Protein AF-A0A7J2S4P0-F1 (afdb_monomer_lite)

Sequence (157 aa):
PILNWHVQTVSIDPLIMTLSIAFIDIVVSLFIVWNYDLAKKIPLIGKFIIKIESLGKKTVKEYRWIKPLRFIGVMLFVMIPFQGTGGVVGSIVGRLIGMNPLETWLAVSAGAVAGCAILAYFYKIIFGINIVLGLILVIAVFSAFAIYSIKRRKTIS

Secondary structure (DSSP, 8-state):
-------------HHHHHHHHHHHHHHHHHHHHHHHHHHTTSTTHHHHHHHHHHHHHHHHHH-TTHHHHHHHHHHHHHHS--TTTHHHHHHHHHHHTT--HHHHHHHHHHHHHHHHHHHHHHHHHHHHH-HHHHHHHHHHHHHHHHHHHHHHHHT--

pLDDT: mean 82.31, std 12.11, range [44.28, 95.56]

Foldseek 3Di:
DPPPPPVVPPVDDLLNVLVVQLVVLLVLLLVCLVCVVVLLPPPPRNVVLVVLLVVLVVVCVVPVVCVVVLLQVLLQQLLQCPRPCSSNVSSSSSNSSNHHSVSSSVSSSNSSVNSSVVVVVLVCVCVVPDVVVSVVVVVVVVVVVVVVVVVVVVVVD

Radius of gyration: 19.98 Å; chains: 1; bounding box: 43×45×47 Å

Structure (mmCIF, N/CA/C/O backbone):
data_AF-A0A7J2S4P0-F1
#
_entry.id   AF-A0A7J2S4P0-F1
#
loop_
_atom_site.group_PDB
_atom_site.id
_atom_site.type_symbol
_atom_site.label_atom_id
_atom_site.label_alt_id
_atom_site.label_comp_id
_atom_site.label_asym_id
_atom_site.label_entity_id
_atom_site.label_seq_id
_atom_site.pdbx_PDB_ins_code
_atom_site.Cartn_x
_atom_site.Cartn_y
_atom_site.Cartn_z
_atom_site.occupancy
_atom_site.B_iso_or_equiv
_atom_site.auth_seq_id
_atom_site.auth_comp_id
_atom_site.auth_asym_id
_atom_site.auth_atom_id
_atom_site.pdbx_PDB_model_num
ATOM 1 N N . PRO A 1 1 ? 27.370 -28.622 -25.982 1.00 46.59 1 PRO A N 1
ATOM 2 C CA . PRO A 1 1 ? 26.143 -29.270 -25.449 1.00 46.59 1 PRO A CA 1
ATOM 3 C C . PRO A 1 1 ? 25.552 -28.654 -24.158 1.00 46.59 1 PRO A C 1
ATOM 5 O O . PRO A 1 1 ? 24.562 -29.182 -23.675 1.00 46.59 1 PRO A O 1
ATOM 8 N N . ILE A 1 2 ? 26.091 -27.548 -23.615 1.00 48.72 2 ILE A N 1
ATOM 9 C CA . ILE A 1 2 ? 25.630 -26.965 -22.329 1.00 48.72 2 ILE A CA 1
ATOM 10 C C . ILE A 1 2 ? 25.147 -25.504 -22.489 1.00 48.72 2 ILE A C 1
ATOM 12 O O . ILE A 1 2 ? 24.885 -24.818 -21.510 1.00 48.72 2 ILE A O 1
ATOM 16 N N . LEU A 1 3 ? 25.017 -24.994 -23.721 1.00 59.19 3 LEU A N 1
ATOM 17 C CA . LEU A 1 3 ? 24.755 -23.567 -23.954 1.00 59.19 3 LEU A CA 1
ATOM 18 C C . LEU A 1 3 ? 23.796 -23.293 -25.125 1.00 59.19 3 LEU A C 1
ATOM 20 O O . LEU A 1 3 ? 24.048 -22.412 -25.930 1.00 59.19 3 LEU A O 1
ATOM 24 N N . ASN A 1 4 ? 22.692 -24.040 -25.213 1.00 47.72 4 ASN A N 1
ATOM 25 C CA . ASN A 1 4 ? 21.565 -23.710 -26.100 1.00 47.72 4 ASN A CA 1
ATOM 26 C C . ASN A 1 4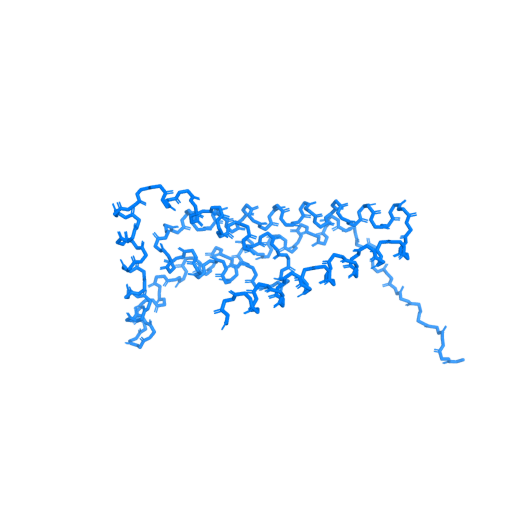 ? 20.299 -23.461 -25.270 1.00 47.72 4 ASN A C 1
ATOM 28 O O . ASN A 1 4 ? 19.270 -24.104 -25.462 1.00 47.72 4 ASN A O 1
ATOM 32 N N . TRP A 1 5 ? 20.368 -22.512 -24.333 1.00 58.28 5 TRP A N 1
ATOM 33 C CA . TRP A 1 5 ? 19.152 -21.872 -23.840 1.00 58.28 5 TRP A CA 1
ATOM 34 C C . TRP A 1 5 ? 18.694 -20.892 -24.917 1.00 58.28 5 TRP A C 1
ATOM 36 O O . TRP A 1 5 ? 18.983 -19.699 -24.860 1.00 58.28 5 TRP A O 1
ATOM 46 N N . HIS A 1 6 ? 17.971 -21.399 -25.914 1.00 44.28 6 HIS A N 1
ATOM 47 C CA . HIS A 1 6 ? 17.012 -20.562 -26.618 1.00 44.28 6 HIS A CA 1
ATOM 48 C C . HIS A 1 6 ? 15.942 -20.215 -25.588 1.00 44.28 6 HIS A C 1
ATOM 50 O O . HIS A 1 6 ? 14.945 -20.919 -25.448 1.00 44.28 6 HIS A O 1
ATOM 56 N N . VAL A 1 7 ? 16.207 -19.176 -24.791 1.00 59.31 7 VAL A N 1
ATOM 57 C CA . VAL A 1 7 ? 15.187 -18.534 -23.975 1.00 59.31 7 VAL A CA 1
ATOM 58 C C . VAL A 1 7 ? 14.172 -18.057 -24.990 1.00 59.31 7 VAL A C 1
ATOM 60 O O . VAL A 1 7 ? 14.398 -17.081 -25.703 1.00 59.31 7 VAL A O 1
ATOM 63 N N . GLN A 1 8 ? 13.107 -18.833 -25.139 1.00 47.56 8 GLN A N 1
ATOM 64 C CA . GLN A 1 8 ? 11.957 -18.469 -25.928 1.00 47.56 8 GLN A CA 1
ATOM 65 C C . GLN A 1 8 ? 11.366 -17.277 -25.182 1.00 47.56 8 GLN A C 1
ATOM 67 O O . GLN A 1 8 ? 10.601 -17.429 -24.231 1.00 47.56 8 GLN A O 1
ATOM 72 N N . THR A 1 9 ? 11.851 -16.080 -25.509 1.00 54.03 9 THR A N 1
ATOM 73 C CA . THR A 1 9 ? 11.328 -14.838 -24.975 1.00 54.03 9 THR A CA 1
ATOM 74 C C . THR A 1 9 ? 9.944 -14.729 -25.572 1.00 54.03 9 THR A C 1
ATOM 76 O O . THR A 1 9 ? 9.762 -14.278 -26.703 1.00 54.03 9 THR A O 1
ATOM 79 N N . VAL A 1 10 ? 8.952 -15.237 -24.836 1.00 59.84 10 VAL A N 1
ATOM 80 C CA . VAL A 1 10 ? 7.560 -14.921 -25.123 1.00 59.84 10 VAL A CA 1
ATOM 81 C C . VAL A 1 10 ? 7.553 -13.409 -25.264 1.00 59.84 10 VAL A C 1
ATOM 83 O O . VAL A 1 10 ? 7.965 -12.703 -24.342 1.00 59.84 10 VAL A O 1
ATOM 86 N N . SER A 1 11 ? 7.239 -12.930 -26.465 1.00 60.25 11 SER A N 1
ATOM 87 C CA . SER A 1 11 ? 7.354 -11.525 -26.846 1.00 60.25 11 SER A CA 1
ATOM 88 C C . SER A 1 11 ? 6.193 -10.755 -26.217 1.00 60.25 11 SER A C 1
ATOM 90 O O . SER A 1 11 ? 5.354 -10.183 -26.904 1.00 60.25 11 SER A O 1
ATOM 92 N N . ILE A 1 12 ? 6.074 -10.851 -24.893 1.00 68.88 12 ILE A N 1
ATOM 93 C CA . ILE A 1 12 ? 5.058 -10.174 -24.111 1.00 68.88 12 ILE A CA 1
ATOM 94 C C . ILE A 1 12 ? 5.527 -8.740 -24.001 1.00 68.88 12 ILE A C 1
ATOM 96 O O . ILE A 1 12 ? 6.596 -8.464 -23.454 1.00 68.88 12 ILE A O 1
ATOM 100 N N . ASP A 1 13 ? 4.717 -7.837 -24.536 1.00 79.81 13 ASP A N 1
ATOM 101 C CA . ASP A 1 13 ? 4.941 -6.416 -24.365 1.00 79.81 13 ASP A CA 1
ATOM 102 C C . ASP A 1 13 ? 5.026 -6.105 -22.853 1.00 79.81 13 ASP A C 1
ATOM 104 O O . ASP A 1 13 ? 4.107 -6.463 -22.100 1.00 79.81 13 ASP A O 1
ATOM 108 N N . PRO A 1 14 ? 6.108 -5.464 -22.375 1.00 75.50 14 PRO A N 1
ATOM 109 C CA . PRO A 1 14 ? 6.261 -5.093 -20.971 1.00 75.50 14 PRO A CA 1
ATOM 110 C C . PRO A 1 14 ? 5.067 -4.309 -20.410 1.00 75.50 14 PRO A C 1
ATOM 112 O O . PRO A 1 14 ? 4.773 -4.421 -19.218 1.00 75.50 14 PRO A O 1
ATOM 115 N N . LEU A 1 15 ? 4.340 -3.558 -21.246 1.00 79.50 15 LEU A N 1
ATOM 116 C CA . LEU A 1 15 ? 3.101 -2.881 -20.864 1.00 79.50 15 LEU A CA 1
ATOM 117 C C . LEU A 1 15 ? 1.997 -3.875 -20.523 1.00 79.50 15 LEU A C 1
ATOM 119 O O . LEU A 1 15 ? 1.343 -3.711 -19.498 1.00 79.50 15 LEU A O 1
ATOM 123 N N . ILE A 1 16 ? 1.806 -4.919 -21.333 1.00 82.81 16 ILE A N 1
ATOM 124 C CA . ILE A 1 16 ? 0.791 -5.951 -21.081 1.00 82.81 16 ILE A CA 1
ATOM 125 C C . ILE A 1 16 ? 1.113 -6.684 -19.779 1.00 82.81 16 ILE A C 1
ATOM 127 O O . ILE A 1 16 ? 0.223 -6.884 -18.951 1.00 82.81 16 ILE A O 1
ATOM 131 N N . MET A 1 17 ? 2.384 -7.033 -19.558 1.00 82.56 17 MET A N 1
ATOM 132 C CA . MET A 1 17 ? 2.821 -7.676 -18.316 1.00 82.56 17 MET A CA 1
ATOM 133 C C . MET A 1 17 ? 2.547 -6.781 -17.102 1.00 82.56 17 MET A C 1
ATOM 135 O O . MET A 1 17 ? 1.946 -7.217 -16.121 1.00 82.56 17 MET A O 1
ATOM 139 N N . THR A 1 18 ? 2.935 -5.512 -17.190 1.00 80.50 18 THR A N 1
ATOM 140 C CA . THR A 1 18 ? 2.791 -4.546 -16.099 1.00 80.50 18 THR A CA 1
ATOM 141 C C . THR A 1 18 ? 1.316 -4.246 -15.799 1.00 80.50 18 THR A C 1
ATOM 143 O O . THR A 1 18 ? 0.906 -4.260 -14.640 1.00 80.50 18 THR A O 1
ATOM 146 N N . LEU A 1 19 ? 0.482 -4.063 -16.827 1.00 82.88 19 LEU A N 1
ATOM 147 C CA . LEU A 1 19 ? -0.963 -3.870 -16.674 1.00 82.88 19 LEU A CA 1
ATOM 148 C C . LEU A 1 19 ? -1.655 -5.104 -16.092 1.00 82.88 19 LEU A C 1
ATOM 150 O O . LEU A 1 19 ? -2.551 -4.963 -15.263 1.00 82.88 19 LEU A O 1
ATOM 154 N N . SER A 1 20 ? -1.224 -6.306 -16.479 1.00 87.44 20 SER A N 1
ATOM 155 C CA . SER A 1 20 ? -1.764 -7.552 -15.928 1.00 87.44 20 SER A CA 1
ATOM 156 C C . SER A 1 20 ? -1.472 -7.668 -14.432 1.00 87.44 20 SER A C 1
ATOM 158 O O . SER A 1 20 ? -2.360 -8.016 -13.657 1.00 87.44 20 SER A O 1
ATOM 160 N N . ILE A 1 21 ? -0.255 -7.314 -14.005 1.00 84.81 21 ILE A N 1
ATOM 161 C CA . ILE A 1 21 ? 0.117 -7.284 -12.583 1.00 84.81 21 ILE A CA 1
ATOM 162 C C . ILE A 1 21 ? -0.731 -6.253 -11.827 1.00 84.81 21 ILE A C 1
ATOM 164 O O . ILE A 1 21 ? -1.311 -6.585 -10.793 1.00 84.81 21 ILE A O 1
ATOM 168 N N . ALA A 1 22 ? -0.870 -5.036 -12.369 1.00 87.19 22 ALA A N 1
ATOM 169 C CA . ALA A 1 22 ? -1.710 -3.994 -11.775 1.00 87.19 22 ALA A CA 1
ATOM 170 C C . ALA A 1 22 ? -3.156 -4.471 -11.595 1.00 87.19 22 ALA A C 1
ATOM 172 O O . ALA A 1 22 ? -3.769 -4.271 -10.548 1.00 87.19 22 ALA A O 1
ATOM 173 N N . PHE A 1 23 ? -3.698 -5.123 -12.624 1.00 89.81 23 PHE A N 1
ATOM 174 C CA . PHE A 1 23 ? -5.058 -5.634 -12.626 1.00 89.81 23 PHE A CA 1
ATOM 175 C C . PHE A 1 23 ? -5.265 -6.710 -11.556 1.00 89.81 23 PHE A C 1
ATOM 177 O O . PHE A 1 23 ? -6.248 -6.649 -10.817 1.00 89.81 23 PHE A O 1
ATOM 184 N N . ILE A 1 24 ? -4.323 -7.649 -11.420 1.00 89.50 24 ILE A N 1
ATOM 185 C CA . ILE A 1 24 ? -4.364 -8.670 -10.367 1.00 89.50 24 ILE A CA 1
ATOM 186 C C . ILE A 1 24 ? -4.400 -8.006 -8.988 1.00 89.50 24 ILE A C 1
ATOM 188 O O . ILE A 1 24 ? -5.258 -8.353 -8.178 1.00 89.50 24 ILE A O 1
ATOM 192 N N . ASP A 1 25 ? -3.547 -7.013 -8.729 1.00 88.69 25 ASP A N 1
ATOM 193 C CA . ASP A 1 25 ? -3.537 -6.308 -7.442 1.00 88.69 25 ASP A CA 1
ATOM 194 C C . ASP A 1 25 ? -4.857 -5.567 -7.167 1.00 88.69 25 ASP A C 1
ATOM 196 O O . ASP A 1 25 ? -5.361 -5.587 -6.040 1.00 88.69 25 ASP A O 1
ATOM 200 N N . ILE A 1 26 ? -5.470 -4.958 -8.185 1.00 91.69 26 ILE A N 1
ATOM 201 C CA . ILE A 1 26 ? -6.768 -4.275 -8.061 1.00 91.69 26 ILE A CA 1
ATOM 202 C C . ILE A 1 26 ? -7.895 -5.270 -7.744 1.00 91.69 26 ILE A C 1
ATOM 204 O O . ILE A 1 26 ? -8.733 -5.002 -6.881 1.00 91.69 26 ILE A O 1
ATOM 208 N N . VAL A 1 27 ? -7.923 -6.425 -8.410 1.00 93.12 27 VAL A N 1
ATOM 209 C CA . VAL A 1 27 ? -8.956 -7.449 -8.188 1.00 93.12 27 VAL A CA 1
ATOM 210 C C . VAL A 1 27 ? -8.775 -8.124 -6.829 1.00 93.12 27 VAL A C 1
ATOM 212 O O . VAL A 1 27 ? -9.734 -8.266 -6.068 1.00 93.12 27 VAL A O 1
ATOM 215 N N . VAL A 1 28 ? -7.542 -8.497 -6.483 1.00 92.38 28 VAL A N 1
ATOM 216 C CA . VAL A 1 28 ? -7.221 -9.117 -5.192 1.00 92.38 28 VAL A CA 1
ATOM 217 C C . VAL A 1 28 ? -7.505 -8.150 -4.047 1.00 92.38 28 VAL A C 1
ATOM 219 O O . VAL A 1 28 ? -8.112 -8.541 -3.050 1.00 92.38 28 VAL A O 1
ATOM 222 N N . SER A 1 29 ? -7.135 -6.876 -4.183 1.00 93.25 29 SER A N 1
ATOM 223 C CA . SER A 1 29 ? -7.446 -5.867 -3.168 1.00 93.25 29 SER A CA 1
ATOM 224 C C . SER A 1 29 ? -8.947 -5.679 -2.984 1.00 93.25 29 SER A C 1
ATOM 226 O O . SER A 1 29 ? -9.412 -5.641 -1.846 1.00 93.25 29 SER A O 1
ATOM 228 N N . LEU A 1 30 ? -9.726 -5.650 -4.070 1.00 94.19 30 LEU A N 1
ATOM 229 C CA . LEU A 1 30 ? -11.184 -5.586 -3.995 1.00 94.19 30 LEU A CA 1
ATOM 230 C C . LEU A 1 30 ? -11.752 -6.781 -3.224 1.00 94.19 30 LEU A C 1
ATOM 232 O O . LEU A 1 30 ? -12.566 -6.599 -2.317 1.00 94.19 30 LEU A O 1
ATOM 236 N N . PHE A 1 31 ? -11.278 -7.990 -3.537 1.00 93.50 31 PHE A N 1
ATOM 237 C CA . PHE A 1 31 ? -11.680 -9.207 -2.840 1.00 93.50 31 PHE A CA 1
ATOM 238 C C . PHE A 1 31 ? -11.364 -9.125 -1.343 1.00 93.50 31 PHE A C 1
ATOM 240 O O . PHE A 1 31 ? -12.235 -9.389 -0.514 1.00 93.50 31 PHE A O 1
ATOM 247 N N . ILE A 1 32 ? -10.153 -8.711 -0.970 1.00 93.38 32 ILE A N 1
ATOM 248 C CA . ILE A 1 32 ? -9.753 -8.588 0.436 1.00 93.38 32 ILE A CA 1
ATOM 249 C C . ILE A 1 32 ? -10.577 -7.524 1.156 1.00 93.38 32 ILE A C 1
ATOM 251 O O . ILE A 1 32 ? -11.088 -7.784 2.242 1.00 93.38 32 ILE A O 1
ATOM 255 N N . VAL A 1 33 ? -10.738 -6.340 0.564 1.00 94.12 33 VAL A N 1
ATOM 256 C CA . VAL A 1 33 ? -11.501 -5.233 1.152 1.00 94.12 33 VAL A CA 1
ATOM 257 C C . VAL A 1 33 ? -12.957 -5.631 1.389 1.00 94.12 33 VAL A C 1
ATOM 259 O O . VAL A 1 33 ? -13.494 -5.331 2.457 1.00 94.12 33 VAL A O 1
ATOM 262 N N . TRP A 1 34 ? -13.575 -6.332 0.436 1.00 91.19 34 TRP A N 1
ATOM 263 C CA . TRP A 1 34 ? -14.950 -6.816 0.559 1.00 91.19 34 TRP A CA 1
ATOM 264 C C . TRP A 1 34 ? -15.070 -7.887 1.648 1.00 91.19 34 TRP A C 1
ATOM 266 O O . TRP A 1 34 ? -15.948 -7.821 2.509 1.00 91.19 34 TRP A O 1
ATOM 276 N N . ASN A 1 35 ? -14.165 -8.866 1.653 1.00 91.44 35 ASN A N 1
ATOM 277 C CA . ASN A 1 35 ? -14.203 -9.978 2.604 1.00 91.44 35 ASN A CA 1
ATOM 278 C C . ASN A 1 35 ? -13.672 -9.606 3.997 1.00 91.44 35 ASN A C 1
ATOM 280 O O . ASN A 1 35 ? -13.846 -10.363 4.953 1.00 91.44 35 ASN A O 1
ATOM 284 N N . TYR A 1 36 ? -13.070 -8.430 4.158 1.00 89.69 36 TYR A N 1
ATOM 285 C CA . TYR A 1 36 ? -12.508 -7.976 5.427 1.00 89.69 36 TYR A CA 1
ATOM 286 C C . TYR A 1 36 ? -13.539 -7.970 6.563 1.00 89.69 36 TYR A C 1
ATOM 288 O O . TYR A 1 36 ? -13.235 -8.331 7.700 1.00 89.69 36 TYR A O 1
ATOM 296 N N . ASP A 1 37 ? -14.783 -7.591 6.268 1.00 88.31 37 ASP A N 1
ATOM 297 C CA . ASP A 1 37 ? -15.839 -7.554 7.280 1.00 88.31 37 ASP A CA 1
ATOM 298 C C . ASP A 1 37 ? -16.307 -8.959 7.696 1.00 88.31 37 ASP A C 1
ATOM 300 O O . ASP A 1 37 ? -16.789 -9.139 8.816 1.00 88.31 37 ASP A O 1
ATOM 304 N N . LEU A 1 38 ? -16.092 -9.980 6.857 1.00 87.38 38 LEU A N 1
ATOM 305 C CA . LEU A 1 38 ? -16.272 -11.381 7.247 1.00 87.38 38 LEU A CA 1
ATOM 306 C C . LEU A 1 38 ? -15.167 -11.831 8.209 1.00 87.38 38 LEU A C 1
ATOM 308 O O . LEU A 1 38 ? -15.463 -12.494 9.202 1.00 87.38 38 LEU A O 1
ATOM 312 N N . ALA A 1 39 ? -13.919 -11.401 7.989 1.00 85.94 39 ALA A N 1
ATOM 313 C CA . ALA A 1 39 ? -12.796 -11.726 8.875 1.00 85.94 39 ALA A CA 1
ATOM 314 C C . ALA A 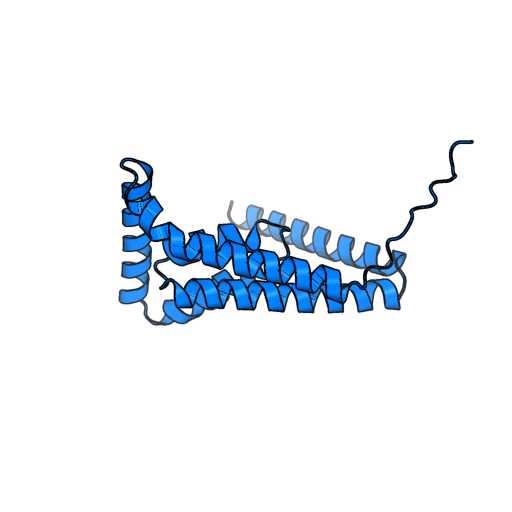1 39 ? -13.005 -11.216 10.316 1.00 85.94 39 ALA A C 1
ATOM 316 O O . ALA A 1 39 ? -12.549 -11.840 11.277 1.00 85.94 39 ALA A O 1
ATOM 317 N N . LYS A 1 40 ? -13.772 -10.131 10.496 1.00 86.56 40 LYS A N 1
ATOM 318 C CA . LYS A 1 40 ? -14.159 -9.607 11.821 1.00 86.56 40 LYS A CA 1
ATOM 319 C C . LYS A 1 40 ? -15.033 -10.557 12.636 1.00 86.56 40 LYS A C 1
ATOM 321 O O . LYS A 1 40 ? -15.084 -10.425 13.855 1.00 86.56 40 LYS A O 1
ATOM 326 N N . LYS A 1 41 ? -15.729 -11.494 11.990 1.00 88.00 41 LYS A N 1
ATOM 327 C CA . LYS A 1 41 ? -16.632 -12.442 12.661 1.00 88.00 41 LYS A CA 1
ATOM 328 C C . LYS A 1 41 ? -15.891 -13.636 13.270 1.00 88.00 41 LYS A C 1
ATOM 330 O O . LYS A 1 41 ? -16.486 -14.401 14.021 1.00 88.00 41 LYS A O 1
ATOM 335 N N . ILE A 1 42 ? -14.598 -13.797 12.977 1.00 89.25 42 ILE A N 1
ATOM 336 C CA . ILE A 1 42 ? -13.787 -14.905 13.487 1.00 89.25 42 ILE A CA 1
ATOM 337 C C . ILE A 1 42 ? -13.469 -14.657 14.978 1.00 89.25 42 ILE A C 1
ATOM 339 O O . ILE A 1 42 ? -12.899 -13.615 15.304 1.00 89.25 42 ILE A O 1
ATOM 343 N N . PRO A 1 43 ? -13.776 -15.589 15.901 1.00 76.69 43 PRO A N 1
ATOM 344 C CA . PRO A 1 43 ? -13.798 -15.328 17.348 1.00 76.69 43 PRO A CA 1
ATOM 345 C C . PRO A 1 43 ? -12.447 -14.942 17.981 1.00 76.69 43 PRO A C 1
ATOM 347 O O . PRO A 1 43 ? -12.439 -14.262 19.010 1.00 76.69 43 PRO A O 1
ATOM 350 N N . LEU A 1 44 ? -11.315 -15.323 17.375 1.00 82.81 44 LEU A N 1
ATOM 351 C CA . LEU A 1 44 ? -9.974 -14.908 17.814 1.00 82.81 44 LEU A CA 1
ATOM 352 C C . LEU A 1 44 ? -9.474 -13.682 17.035 1.00 82.81 44 LEU A C 1
ATOM 354 O O . LEU A 1 44 ? -9.202 -12.632 17.616 1.00 82.81 44 LEU A O 1
ATOM 358 N N . ILE A 1 45 ? -9.384 -13.804 15.710 1.00 86.06 45 ILE A N 1
ATOM 359 C CA . ILE A 1 45 ? -8.789 -12.788 14.826 1.00 86.06 45 ILE A CA 1
ATOM 360 C C . ILE A 1 45 ? -9.643 -11.515 14.794 1.00 86.06 45 ILE A C 1
ATOM 362 O O . ILE A 1 45 ? -9.123 -10.400 14.837 1.00 86.06 45 ILE A O 1
ATOM 366 N N . GLY A 1 46 ? -10.966 -11.668 14.788 1.00 87.94 46 GLY A N 1
ATOM 367 C CA . GLY A 1 46 ? -11.910 -10.565 14.693 1.00 87.94 46 GLY A CA 1
ATOM 368 C C . GLY A 1 46 ? -11.800 -9.574 15.847 1.00 87.94 46 GLY A C 1
ATOM 369 O O . GLY A 1 46 ? -11.808 -8.366 15.616 1.00 87.94 46 GLY A O 1
ATOM 370 N N . LYS A 1 47 ? -11.589 -10.054 17.082 1.00 88.38 47 LYS A N 1
ATOM 371 C CA . LYS A 1 47 ? -11.390 -9.181 18.255 1.00 88.38 47 LYS A CA 1
ATOM 372 C C . LYS A 1 47 ? -10.145 -8.306 18.105 1.00 88.38 47 LYS A C 1
ATOM 374 O O . LYS A 1 47 ? -10.190 -7.120 18.434 1.00 88.38 47 LYS A O 1
ATOM 379 N N . PHE A 1 48 ? -9.054 -8.871 17.586 1.00 88.56 48 PHE A N 1
ATOM 380 C CA . PHE A 1 48 ? -7.827 -8.122 17.321 1.00 88.56 48 PHE A CA 1
ATOM 381 C C . PHE A 1 48 ? -8.042 -7.080 16.219 1.00 88.56 48 PHE A C 1
ATOM 383 O O . PHE A 1 48 ? -7.749 -5.905 16.432 1.00 88.56 48 PHE A O 1
ATOM 390 N N . ILE A 1 49 ? -8.638 -7.486 15.093 1.00 90.19 49 ILE A N 1
ATOM 391 C CA . ILE A 1 49 ? -8.964 -6.592 13.974 1.00 90.19 49 ILE A CA 1
ATOM 392 C C . ILE A 1 49 ? -9.792 -5.395 14.453 1.00 90.19 49 ILE A C 1
ATOM 394 O O . ILE A 1 49 ? -9.432 -4.250 14.187 1.00 90.19 49 ILE A O 1
ATOM 398 N N . ILE A 1 50 ? -10.873 -5.647 15.196 1.00 90.69 50 ILE A N 1
ATOM 399 C CA . ILE A 1 50 ? -11.772 -4.599 15.695 1.00 90.69 50 ILE A CA 1
ATOM 400 C C . ILE A 1 50 ? -11.031 -3.656 16.650 1.00 90.69 50 ILE A C 1
ATOM 402 O O . ILE A 1 50 ? -11.203 -2.439 16.565 1.00 90.69 50 ILE A O 1
ATOM 406 N N . LYS A 1 51 ? -10.178 -4.192 17.535 1.00 91.12 51 LYS A N 1
ATOM 407 C CA . LYS A 1 51 ? -9.383 -3.380 18.465 1.00 91.12 51 LYS A CA 1
ATOM 408 C C . LYS A 1 51 ? -8.444 -2.439 17.708 1.00 91.12 51 LYS A C 1
ATOM 410 O O . LYS A 1 51 ? -8.484 -1.237 17.963 1.00 91.12 51 LYS A O 1
ATOM 415 N N . ILE A 1 52 ? -7.658 -2.955 16.763 1.00 91.62 52 ILE A N 1
ATOM 416 C CA . ILE A 1 52 ? -6.710 -2.151 15.975 1.00 91.62 52 ILE A CA 1
ATOM 417 C C . ILE A 1 52 ? -7.443 -1.127 15.099 1.00 91.62 52 ILE A C 1
ATOM 419 O O . ILE A 1 52 ? -7.103 0.055 15.133 1.00 91.62 52 ILE A O 1
ATOM 423 N N . GLU A 1 53 ? -8.515 -1.537 14.414 1.00 92.38 53 GLU A N 1
ATOM 424 C CA . GLU A 1 53 ? -9.348 -0.635 13.607 1.00 92.38 53 GLU A CA 1
ATOM 425 C C . GLU A 1 53 ? -9.932 0.505 14.454 1.00 92.38 53 GLU A C 1
ATOM 427 O O . GLU A 1 53 ? -9.953 1.661 14.024 1.00 92.38 53 GLU A O 1
ATOM 432 N N . SER A 1 54 ? -10.371 0.212 15.684 1.00 91.56 54 SER A N 1
ATOM 433 C CA . SER A 1 54 ? -10.902 1.232 16.594 1.00 91.56 54 SER A CA 1
ATOM 434 C C . SER A 1 54 ? -9.845 2.256 17.019 1.00 91.56 54 SER A C 1
ATOM 436 O O . SER A 1 54 ? -10.165 3.440 17.129 1.00 91.56 54 SER A O 1
ATOM 438 N N . LEU A 1 55 ? -8.591 1.830 17.209 1.00 90.12 55 LEU A N 1
ATOM 439 C CA . LEU A 1 55 ? -7.475 2.725 17.520 1.00 90.12 55 LEU A CA 1
ATOM 440 C C . LEU A 1 55 ? -7.175 3.632 16.325 1.00 90.12 55 LEU A C 1
ATOM 442 O O . LEU A 1 55 ? -7.147 4.849 16.487 1.00 90.12 55 LEU A O 1
ATOM 446 N N . GLY A 1 56 ? -7.079 3.063 15.118 1.00 86.69 56 GLY A N 1
ATOM 447 C CA . GLY A 1 56 ? -6.877 3.837 13.890 1.00 86.69 56 GLY A CA 1
ATOM 448 C C . GLY A 1 56 ? -7.974 4.883 13.662 1.00 86.69 56 GLY A C 1
ATOM 449 O O . GLY A 1 56 ? -7.688 6.046 13.368 1.00 86.69 56 GLY A O 1
ATOM 450 N N . LYS A 1 57 ? -9.244 4.513 13.883 1.00 88.88 57 LYS A N 1
ATOM 451 C CA . LYS A 1 57 ? -10.377 5.450 13.793 1.00 88.88 57 LYS A CA 1
ATOM 452 C C . LYS A 1 57 ? -10.324 6.552 14.854 1.00 88.88 57 LYS A C 1
ATOM 454 O O . LYS A 1 57 ? -10.643 7.697 14.534 1.00 88.88 57 LYS A O 1
ATOM 459 N N . LYS A 1 58 ? -9.927 6.237 16.092 1.00 90.44 58 LYS A N 1
ATOM 460 C CA . LYS A 1 58 ? -9.777 7.231 17.171 1.00 90.44 58 LYS A CA 1
ATOM 461 C C . LYS A 1 58 ? -8.695 8.254 16.841 1.00 90.44 58 LYS A C 1
ATOM 463 O O . LYS A 1 58 ? -8.989 9.445 16.862 1.00 90.44 58 LYS A O 1
ATOM 468 N N . THR A 1 59 ? -7.512 7.798 16.428 1.00 86.38 59 THR A N 1
ATOM 469 C CA . THR A 1 59 ? -6.391 8.667 16.029 1.00 86.38 59 THR A CA 1
ATOM 470 C C . THR A 1 59 ? -6.796 9.661 14.943 1.00 86.38 59 THR A C 1
ATOM 472 O O . THR A 1 59 ? -6.416 10.824 14.975 1.00 86.38 59 THR A O 1
ATOM 475 N N . VAL A 1 60 ? -7.620 9.236 13.990 1.00 87.38 60 VAL A N 1
ATOM 476 C CA . VAL A 1 60 ? -8.052 10.090 12.873 1.00 87.38 60 VAL A CA 1
ATOM 477 C C . VAL A 1 60 ? -9.154 11.058 13.276 1.00 87.38 60 VAL A C 1
ATOM 479 O O . VAL A 1 60 ? -9.245 12.157 12.727 1.00 87.38 60 VAL A O 1
ATOM 482 N N . LYS A 1 61 ? -10.001 10.660 14.230 1.00 86.88 61 LYS A N 1
ATOM 483 C CA . LYS A 1 61 ? -11.014 11.543 14.808 1.00 86.88 61 LYS A CA 1
ATOM 484 C C . LYS A 1 61 ? -10.363 12.673 15.610 1.00 86.88 61 LYS A C 1
ATOM 486 O O . LYS A 1 61 ? -10.846 13.797 15.539 1.00 86.88 61 LYS A O 1
ATOM 491 N N . GLU A 1 62 ? -9.282 12.368 16.323 1.00 89.00 62 GLU A N 1
ATOM 492 C CA . GLU A 1 62 ? -8.483 13.329 17.089 1.00 89.00 62 GLU A CA 1
ATOM 493 C C . GLU A 1 62 ? -7.651 14.239 16.173 1.00 89.00 62 GLU A C 1
ATOM 495 O O . GLU A 1 62 ? -7.652 15.458 16.325 1.00 89.00 62 GLU A O 1
ATOM 500 N N . TYR A 1 63 ? -7.030 13.665 15.141 1.00 85.75 63 TYR A N 1
ATOM 501 C CA . TYR A 1 63 ? -6.143 14.376 14.227 1.00 85.75 63 TYR A CA 1
ATOM 502 C C . TYR A 1 63 ? -6.636 14.285 12.782 1.00 85.75 63 TYR A C 1
ATOM 504 O O . TYR A 1 63 ? -6.227 13.426 11.996 1.00 85.75 63 TYR A O 1
ATOM 512 N N . ARG A 1 64 ? -7.499 15.227 12.389 1.00 83.69 64 ARG A N 1
ATOM 513 C CA . ARG A 1 64 ? -8.113 15.241 11.048 1.00 83.69 64 ARG A CA 1
ATOM 514 C C . ARG A 1 64 ? -7.085 15.365 9.905 1.00 83.69 64 ARG A C 1
ATOM 516 O O . ARG A 1 64 ? -7.344 14.865 8.811 1.00 83.69 64 ARG A O 1
ATOM 523 N N . TRP A 1 65 ? -5.906 15.942 10.166 1.00 86.31 65 TRP A N 1
ATOM 524 C CA . TRP A 1 65 ? -4.788 16.041 9.211 1.00 86.31 65 TRP A CA 1
ATOM 525 C C . TRP A 1 65 ? -4.174 14.680 8.833 1.00 86.31 65 TRP A C 1
ATOM 527 O O . TRP A 1 65 ? -3.575 14.548 7.769 1.00 86.31 65 TRP A O 1
ATOM 537 N N . ILE A 1 66 ? -4.384 13.637 9.645 1.00 86.31 66 ILE A N 1
ATOM 538 C CA . ILE A 1 66 ? -3.907 12.273 9.367 1.00 86.31 66 ILE A CA 1
ATOM 539 C C . ILE A 1 66 ? -4.765 11.590 8.290 1.00 86.31 66 ILE A C 1
ATOM 541 O O . ILE A 1 66 ? -4.328 10.632 7.649 1.00 86.31 66 ILE A O 1
ATOM 545 N N . LYS A 1 67 ? -5.985 12.086 8.028 1.00 85.56 67 LYS A N 1
ATOM 546 C CA . LYS A 1 67 ? -6.894 11.501 7.032 1.00 85.56 67 LYS A CA 1
ATOM 547 C C . LYS A 1 67 ? -6.246 11.354 5.640 1.00 85.56 67 LYS A C 1
ATOM 549 O O . LYS A 1 67 ? -6.222 10.216 5.169 1.00 85.56 67 LYS A O 1
ATOM 554 N N . PRO A 1 68 ? -5.700 12.415 5.008 1.00 88.12 68 PRO A N 1
ATOM 555 C CA . PRO A 1 68 ? -5.006 12.295 3.723 1.00 88.12 68 PRO A CA 1
ATOM 556 C C . PRO A 1 68 ? -3.686 11.516 3.813 1.00 88.12 68 PRO A C 1
ATOM 558 O O . PRO A 1 68 ? -3.352 10.782 2.888 1.00 88.12 68 PRO A O 1
ATOM 561 N N . LEU A 1 69 ? -2.957 11.599 4.932 1.00 90.88 69 LEU A N 1
ATOM 562 C CA . LEU A 1 69 ? -1.682 10.888 5.091 1.00 90.88 69 LEU A CA 1
ATOM 563 C C . LEU A 1 69 ? -1.835 9.369 5.086 1.00 90.88 69 LEU A C 1
ATOM 565 O O . LEU A 1 69 ? -0.977 8.680 4.550 1.00 90.88 69 LEU A O 1
ATOM 569 N N . ARG A 1 70 ? -2.931 8.834 5.635 1.00 91.94 70 ARG A N 1
ATOM 570 C CA . ARG A 1 70 ? -3.225 7.392 5.558 1.00 91.94 70 ARG A CA 1
ATOM 571 C C . ARG A 1 70 ? -3.437 6.937 4.120 1.00 91.94 70 ARG A C 1
ATOM 573 O O . ARG A 1 70 ? -2.908 5.904 3.731 1.00 91.94 70 ARG A O 1
ATOM 580 N N . PHE A 1 71 ? -4.174 7.727 3.339 1.00 92.88 71 PHE A N 1
ATOM 581 C CA . PHE A 1 71 ? -4.414 7.434 1.929 1.00 92.88 71 PHE A CA 1
ATOM 582 C C . PHE A 1 71 ? -3.098 7.419 1.147 1.00 92.88 71 PHE A C 1
ATOM 584 O O . PHE A 1 71 ? -2.779 6.428 0.496 1.00 92.88 71 PHE A O 1
ATOM 591 N N . ILE A 1 72 ? -2.302 8.484 1.281 1.00 92.94 72 ILE A N 1
ATOM 592 C CA . ILE A 1 72 ? -1.001 8.605 0.615 1.00 92.94 72 ILE A CA 1
ATOM 593 C C . ILE A 1 72 ? -0.047 7.504 1.089 1.00 92.94 72 ILE A C 1
ATOM 595 O O . ILE A 1 72 ? 0.634 6.895 0.275 1.00 92.94 72 ILE A O 1
ATOM 599 N N . GLY A 1 73 ? -0.019 7.200 2.386 1.00 91.75 73 GLY A N 1
ATOM 600 C CA . GLY A 1 73 ? 0.837 6.159 2.950 1.00 91.75 73 GLY A CA 1
ATOM 601 C C . GLY A 1 73 ? 0.535 4.773 2.384 1.00 91.75 73 GLY A C 1
ATOM 602 O O . GLY A 1 73 ? 1.460 4.067 1.994 1.00 91.75 73 GLY A O 1
ATOM 603 N N . VAL A 1 74 ? -0.746 4.399 2.280 1.00 93.00 74 VAL A N 1
ATOM 604 C CA . VAL A 1 74 ? -1.155 3.125 1.663 1.00 93.00 74 VAL A CA 1
ATOM 605 C C . VAL A 1 74 ? -0.841 3.121 0.168 1.00 93.00 74 VAL A C 1
ATOM 607 O O . VAL A 1 74 ? -0.278 2.148 -0.323 1.00 93.00 74 VAL A O 1
ATOM 610 N N . MET A 1 75 ? -1.135 4.211 -0.545 1.00 93.06 75 MET A N 1
ATOM 611 C CA . MET A 1 75 ? -0.802 4.343 -1.965 1.00 93.06 75 MET A CA 1
ATOM 612 C C . MET A 1 75 ? 0.702 4.153 -2.207 1.00 93.06 75 MET A C 1
ATOM 614 O O . MET A 1 75 ? 1.085 3.325 -3.027 1.00 93.06 75 MET A O 1
ATOM 618 N N . LEU A 1 76 ? 1.555 4.872 -1.472 1.00 90.50 76 LEU A N 1
ATOM 619 C CA . LEU A 1 76 ? 3.013 4.776 -1.585 1.00 90.50 76 LEU A CA 1
ATOM 620 C C . LEU A 1 76 ? 3.532 3.391 -1.197 1.00 90.50 76 LEU A C 1
ATOM 622 O O . LEU A 1 76 ? 4.458 2.891 -1.828 1.00 90.50 76 LEU A O 1
ATOM 626 N N . PHE A 1 77 ? 2.936 2.765 -0.181 1.00 90.00 77 PHE A N 1
ATOM 627 C CA . PHE A 1 77 ? 3.288 1.409 0.230 1.00 90.00 77 PHE A CA 1
ATOM 628 C C . PHE A 1 77 ? 3.048 0.394 -0.896 1.00 90.00 77 PHE A C 1
ATOM 630 O O . PHE A 1 77 ? 3.920 -0.425 -1.168 1.00 90.00 77 PHE A O 1
ATOM 637 N N . VAL A 1 78 ? 1.902 0.478 -1.578 1.00 89.12 78 VAL A N 1
ATOM 638 C CA . VAL A 1 78 ? 1.565 -0.405 -2.709 1.00 89.12 78 VAL A CA 1
ATOM 639 C C . VAL A 1 78 ? 2.358 -0.055 -3.968 1.00 89.12 78 VAL A C 1
ATOM 641 O O . VAL A 1 78 ? 2.678 -0.932 -4.762 1.00 89.12 78 VAL A O 1
ATOM 644 N N . MET A 1 79 ? 2.702 1.221 -4.144 1.00 86.06 79 MET A N 1
ATOM 645 C CA . MET A 1 79 ? 3.490 1.704 -5.276 1.00 86.06 79 MET A CA 1
ATOM 646 C C . MET A 1 79 ? 4.890 1.085 -5.336 1.00 86.06 79 MET A C 1
ATOM 648 O O . MET A 1 79 ? 5.461 0.975 -6.420 1.00 86.06 79 MET A O 1
ATOM 652 N N . ILE A 1 80 ? 5.451 0.674 -4.196 1.00 80.94 80 ILE A N 1
ATOM 653 C CA . ILE A 1 80 ? 6.700 -0.087 -4.178 1.00 80.94 80 ILE A CA 1
ATOM 654 C C . ILE A 1 80 ? 6.380 -1.507 -4.665 1.00 80.94 80 ILE A C 1
ATOM 656 O O . ILE A 1 80 ? 5.611 -2.202 -3.999 1.00 80.94 80 ILE A O 1
ATOM 660 N N . PRO A 1 81 ? 6.962 -1.962 -5.791 1.00 63.72 81 PRO A N 1
ATOM 661 C CA . PRO A 1 81 ? 6.575 -3.205 -6.447 1.00 63.72 81 PRO A CA 1
ATOM 662 C C . PRO A 1 81 ? 7.104 -4.433 -5.692 1.00 63.72 81 PRO A C 1
ATOM 664 O O . PRO A 1 81 ? 8.001 -5.141 -6.146 1.00 63.72 81 PRO A O 1
ATOM 667 N N . PHE A 1 82 ? 6.529 -4.711 -4.524 1.00 66.31 82 PHE A N 1
ATOM 668 C CA . PHE A 1 82 ? 6.617 -6.012 -3.880 1.00 66.31 82 PHE A CA 1
ATOM 669 C C . PHE A 1 82 ? 5.614 -6.935 -4.573 1.00 66.31 82 PHE A C 1
ATOM 671 O O . PHE A 1 82 ? 4.437 -6.982 -4.202 1.00 66.31 82 PHE A O 1
ATOM 678 N N . GLN A 1 83 ? 6.077 -7.625 -5.621 1.00 57.25 83 GLN A N 1
ATOM 679 C CA . GLN A 1 83 ? 5.248 -8.481 -6.477 1.00 57.25 83 GLN A CA 1
ATOM 680 C C . GLN A 1 83 ? 4.289 -9.360 -5.650 1.00 57.25 83 GLN A C 1
ATOM 682 O O . GLN A 1 83 ? 4.716 -10.106 -4.770 1.00 57.25 83 GLN A O 1
ATOM 687 N N . GLY A 1 84 ? 2.983 -9.240 -5.917 1.00 58.81 84 GLY A N 1
ATOM 688 C CA . GLY A 1 84 ? 1.926 -10.093 -5.359 1.00 58.81 84 GLY A CA 1
ATOM 689 C C . GLY A 1 84 ? 1.519 -9.832 -3.902 1.00 58.81 84 GLY A C 1
ATOM 690 O O . GLY A 1 84 ? 0.568 -10.451 -3.430 1.00 58.81 84 GLY A O 1
ATOM 691 N N . THR A 1 85 ? 2.186 -8.927 -3.176 1.00 73.25 85 THR A N 1
ATOM 692 C CA . THR A 1 85 ? 1.836 -8.622 -1.770 1.00 73.25 85 THR A CA 1
ATOM 693 C C . THR A 1 85 ? 1.242 -7.229 -1.577 1.00 73.25 85 THR A C 1
ATOM 695 O O . THR A 1 85 ? 0.494 -7.026 -0.618 1.00 73.25 85 THR A O 1
ATOM 698 N N . GLY A 1 86 ? 1.502 -6.293 -2.496 1.00 79.56 86 GLY A N 1
ATOM 699 C CA . GLY A 1 86 ? 1.024 -4.911 -2.420 1.00 79.56 86 GLY A CA 1
ATOM 700 C C . GLY A 1 86 ? -0.497 -4.818 -2.285 1.00 79.56 86 GLY A C 1
ATOM 701 O O . GLY A 1 86 ? -0.990 -4.237 -1.315 1.00 79.56 86 GLY A O 1
ATOM 702 N N . GLY A 1 87 ? -1.247 -5.466 -3.185 1.00 85.00 87 GLY A N 1
ATOM 703 C CA . GLY A 1 87 ? -2.711 -5.463 -3.156 1.00 85.00 87 GLY A CA 1
ATOM 704 C C . GLY A 1 87 ? -3.302 -6.037 -1.862 1.00 85.00 87 GLY A C 1
ATOM 705 O O . GLY A 1 87 ? -4.201 -5.442 -1.263 1.00 85.00 87 GLY A O 1
ATOM 706 N N . VAL A 1 88 ? -2.765 -7.164 -1.384 1.00 90.88 88 VAL A N 1
ATOM 707 C CA . VAL A 1 88 ? -3.244 -7.859 -0.175 1.00 90.88 88 VAL A CA 1
ATOM 708 C C . VAL A 1 88 ? -2.904 -7.074 1.089 1.00 90.88 88 VAL A C 1
ATOM 710 O O . VAL A 1 88 ? -3.790 -6.719 1.869 1.00 90.88 88 VAL A O 1
ATOM 713 N N . VAL A 1 89 ? -1.617 -6.787 1.297 1.00 90.62 89 VAL A N 1
ATOM 714 C CA . VAL A 1 89 ? -1.130 -6.147 2.522 1.00 90.62 89 VAL A CA 1
ATOM 715 C C . VAL A 1 89 ? -1.629 -4.709 2.594 1.00 90.62 89 VAL A C 1
ATOM 717 O O . VAL A 1 89 ? -2.111 -4.297 3.646 1.00 90.62 89 VAL A O 1
ATOM 720 N N . GLY A 1 90 ? -1.617 -3.969 1.481 1.00 91.94 90 GLY A N 1
ATOM 721 C CA . GLY A 1 90 ? -2.148 -2.606 1.419 1.00 91.94 90 GLY A CA 1
ATOM 722 C C . GLY A 1 90 ? -3.632 -2.536 1.785 1.00 91.94 90 GLY A C 1
ATOM 723 O O . GLY A 1 90 ? -4.044 -1.655 2.541 1.00 91.94 90 GLY A O 1
ATOM 724 N N . SER A 1 91 ? -4.424 -3.517 1.341 1.00 93.75 91 SER A N 1
ATOM 725 C CA . SER A 1 91 ? -5.848 -3.612 1.681 1.00 93.75 91 SER A CA 1
ATOM 726 C C . SER A 1 91 ? -6.085 -3.881 3.162 1.00 93.75 91 SER A C 1
ATOM 728 O O . SER A 1 91 ? -6.918 -3.226 3.792 1.00 93.75 91 SER A O 1
ATOM 730 N N . ILE A 1 92 ? -5.331 -4.818 3.741 1.00 93.38 92 ILE A N 1
ATOM 731 C CA . ILE A 1 92 ? -5.420 -5.141 5.168 1.00 93.38 92 ILE A CA 1
ATOM 732 C C . ILE A 1 92 ? -4.987 -3.932 6.001 1.00 93.38 92 ILE A C 1
ATOM 734 O O . ILE A 1 92 ? -5.723 -3.504 6.889 1.00 93.38 92 ILE A O 1
ATOM 738 N N . VAL A 1 93 ? -3.832 -3.340 5.689 1.00 93.06 93 VAL A N 1
ATOM 739 C CA . VAL A 1 93 ? -3.285 -2.182 6.407 1.00 93.06 93 VAL A CA 1
ATOM 740 C C . VAL A 1 93 ? -4.242 -0.996 6.332 1.00 93.06 93 VAL A C 1
ATOM 742 O O . VAL A 1 93 ? -4.560 -0.425 7.373 1.00 93.06 93 VAL A O 1
ATOM 745 N N . GLY A 1 94 ? -4.770 -0.662 5.150 1.00 93.38 94 GLY A N 1
ATOM 746 C CA . GLY A 1 94 ? -5.729 0.433 4.988 1.00 93.38 94 GLY A CA 1
ATOM 747 C C . GLY A 1 94 ? -6.988 0.246 5.841 1.00 93.38 94 GLY A C 1
ATOM 748 O O . GLY A 1 94 ? -7.444 1.171 6.518 1.00 93.38 94 GLY A O 1
ATOM 749 N N . ARG A 1 95 ? -7.528 -0.977 5.899 1.00 93.94 95 ARG A N 1
ATOM 750 C CA . ARG A 1 95 ? -8.674 -1.282 6.768 1.00 93.94 95 ARG A CA 1
ATOM 751 C C . ARG A 1 95 ? -8.311 -1.240 8.257 1.00 93.94 95 ARG A C 1
ATOM 753 O O . ARG A 1 95 ? -9.089 -0.697 9.042 1.00 93.94 95 ARG A O 1
ATOM 760 N N . LEU A 1 96 ? -7.132 -1.730 8.648 1.00 92.94 96 LEU A N 1
ATOM 761 C CA . LEU A 1 96 ? -6.651 -1.713 10.037 1.00 92.94 96 LEU A CA 1
ATOM 762 C C . LEU A 1 96 ? -6.412 -0.296 10.568 1.00 92.94 96 LEU A C 1
ATOM 764 O O . LEU A 1 96 ? -6.704 -0.027 11.728 1.00 92.94 96 LEU A O 1
ATOM 768 N N . ILE A 1 97 ? -5.952 0.639 9.734 1.00 92.19 97 ILE A N 1
ATOM 769 C CA . ILE A 1 97 ? -5.808 2.057 10.119 1.00 92.19 97 ILE A CA 1
ATOM 770 C C . ILE A 1 97 ? -7.139 2.831 10.058 1.00 92.19 97 ILE A C 1
ATOM 772 O O . ILE A 1 97 ? -7.174 4.062 10.180 1.00 92.19 97 ILE A O 1
ATOM 776 N N . GLY A 1 98 ? -8.251 2.116 9.870 1.00 89.69 98 GLY A N 1
ATOM 777 C CA . GLY A 1 98 ? -9.598 2.662 9.935 1.00 89.69 98 GLY A CA 1
ATOM 778 C C . GLY A 1 98 ? -10.015 3.454 8.699 1.00 89.69 98 GLY A C 1
ATOM 779 O O . GLY A 1 98 ? -10.802 4.392 8.836 1.00 89.69 98 GLY A O 1
ATOM 780 N N . MET A 1 99 ? -9.475 3.148 7.515 1.00 92.56 99 MET A N 1
ATOM 781 C CA . MET A 1 99 ? -10.004 3.686 6.256 1.00 92.56 99 MET A CA 1
ATOM 782 C C . MET A 1 99 ? -11.280 2.946 5.845 1.00 92.56 99 MET A C 1
ATOM 784 O O . MET A 1 99 ? -11.490 1.762 6.149 1.00 92.56 99 MET A O 1
ATOM 788 N N . ASN A 1 100 ? -12.155 3.663 5.144 1.00 92.12 100 ASN A N 1
ATOM 789 C CA . ASN A 1 100 ? -13.355 3.066 4.569 1.00 92.12 100 ASN A CA 1
ATOM 790 C C . ASN A 1 100 ? -12.986 2.092 3.436 1.00 92.12 100 ASN A C 1
ATOM 792 O O . ASN A 1 100 ? -11.950 2.284 2.805 1.00 92.12 100 ASN A O 1
ATOM 796 N N . PRO A 1 101 ? -13.822 1.079 3.130 1.00 92.69 101 PRO A N 1
ATOM 797 C CA . PRO A 1 101 ? -13.521 0.086 2.094 1.00 92.69 101 PRO A CA 1
ATOM 798 C C . PRO A 1 101 ? -13.147 0.722 0.748 1.00 92.69 101 PRO A C 1
ATOM 800 O O . PRO A 1 101 ? -12.102 0.413 0.184 1.00 92.69 101 PRO A O 1
ATOM 803 N N . LEU A 1 102 ? -13.953 1.686 0.293 1.00 93.44 102 LEU A N 1
ATOM 804 C CA . LEU A 1 102 ? -13.717 2.406 -0.959 1.00 93.44 102 LEU A CA 1
ATOM 805 C C . LEU A 1 102 ? -12.434 3.243 -0.920 1.00 93.44 102 LEU A C 1
ATOM 807 O O . LEU A 1 102 ? -11.659 3.205 -1.867 1.00 93.44 102 LEU A O 1
ATOM 811 N N . GLU A 1 103 ? -12.177 3.963 0.178 1.00 93.31 103 GLU A N 1
ATOM 812 C CA . GLU A 1 103 ? -10.944 4.750 0.338 1.00 93.31 103 GLU A CA 1
ATOM 813 C C . GLU A 1 103 ? -9.702 3.845 0.286 1.00 93.31 103 GLU A C 1
ATOM 815 O O . GLU A 1 103 ? -8.717 4.192 -0.362 1.00 93.31 103 GLU A O 1
ATOM 820 N N . THR A 1 104 ? -9.754 2.678 0.938 1.00 95.38 104 THR A N 1
ATOM 821 C CA . THR A 1 104 ? -8.669 1.692 0.917 1.00 95.38 104 THR A CA 1
ATOM 822 C C . THR A 1 104 ? -8.442 1.147 -0.486 1.00 95.38 104 THR A C 1
ATOM 824 O O . THR A 1 104 ? -7.314 1.165 -0.969 1.00 95.38 104 THR A O 1
ATOM 827 N N . TRP A 1 105 ? -9.499 0.679 -1.150 1.00 95.56 105 TRP A N 1
ATOM 828 C CA . TRP A 1 105 ? -9.388 0.101 -2.487 1.00 95.56 105 TRP A CA 1
ATOM 829 C C . TRP A 1 105 ? -8.875 1.120 -3.513 1.00 95.56 105 TRP A C 1
ATOM 831 O O . TRP A 1 105 ? -8.012 0.787 -4.323 1.00 95.56 105 TRP A O 1
ATOM 841 N N . LEU A 1 106 ? -9.321 2.378 -3.431 1.00 95.25 106 LEU A N 1
ATOM 842 C CA . LEU A 1 106 ? -8.817 3.460 -4.280 1.00 95.25 106 LEU A CA 1
ATOM 843 C C . LEU A 1 106 ? -7.337 3.758 -4.023 1.00 95.25 106 LEU A C 1
ATOM 845 O O . LEU A 1 106 ? -6.587 3.924 -4.981 1.00 95.25 106 LEU A O 1
ATOM 849 N N . ALA A 1 107 ? -6.899 3.793 -2.761 1.00 94.38 107 ALA A N 1
ATOM 850 C CA . ALA A 1 107 ? -5.489 4.006 -2.429 1.00 94.38 107 ALA A CA 1
ATOM 851 C C . ALA A 1 107 ? -4.602 2.884 -2.985 1.00 94.38 107 ALA A C 1
ATOM 853 O O . ALA A 1 107 ? -3.565 3.153 -3.587 1.00 94.38 107 ALA A O 1
ATOM 854 N N . VAL A 1 108 ? -5.035 1.630 -2.819 1.00 93.75 108 VAL A N 1
ATOM 855 C CA . VAL A 1 108 ? -4.322 0.449 -3.321 1.00 93.75 108 VAL A CA 1
ATOM 856 C C . VAL A 1 108 ? -4.286 0.442 -4.849 1.00 93.75 108 VAL A C 1
ATOM 858 O O . VAL A 1 108 ? -3.223 0.257 -5.430 1.00 93.75 108 VAL A O 1
ATOM 861 N N . SER A 1 109 ? -5.409 0.729 -5.508 1.00 93.12 109 SER A N 1
ATOM 862 C CA . SER A 1 109 ? -5.488 0.788 -6.973 1.00 93.12 109 SER A CA 1
ATOM 863 C C . SER A 1 109 ? -4.613 1.90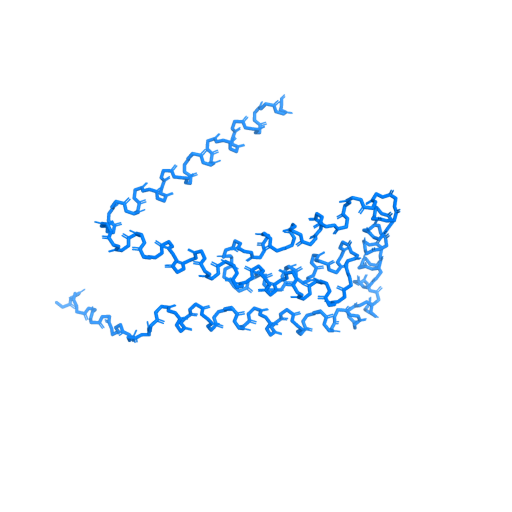5 -7.547 1.00 93.12 109 SER A C 1
ATOM 865 O O . SER A 1 109 ? -3.865 1.680 -8.495 1.00 93.12 109 SER A O 1
ATOM 867 N N . ALA A 1 110 ? -4.647 3.096 -6.940 1.00 93.56 110 ALA A N 1
ATOM 868 C CA . ALA A 1 110 ? -3.782 4.208 -7.325 1.00 93.56 110 ALA A CA 1
ATOM 869 C C . ALA A 1 110 ? -2.300 3.863 -7.130 1.00 93.56 110 ALA A C 1
ATOM 871 O O . ALA A 1 110 ? -1.482 4.174 -7.992 1.00 93.56 110 ALA A O 1
ATOM 872 N N . GLY A 1 111 ? -1.961 3.186 -6.028 1.00 91.06 111 GLY A N 1
ATOM 873 C CA . GLY A 1 111 ? -0.611 2.700 -5.763 1.00 91.06 111 GLY A CA 1
ATOM 874 C C . GLY A 1 111 ? -0.150 1.681 -6.802 1.00 91.06 111 GLY A C 1
ATOM 875 O O . GLY A 1 111 ? 0.932 1.836 -7.355 1.00 91.06 111 GLY A O 1
ATOM 876 N N . ALA A 1 112 ? -0.989 0.698 -7.136 1.00 90.38 112 ALA A N 1
ATOM 877 C CA . ALA A 1 112 ? -0.681 -0.331 -8.128 1.00 90.38 112 ALA A CA 1
ATOM 878 C C . ALA A 1 112 ? -0.446 0.273 -9.522 1.00 90.38 112 ALA A C 1
ATOM 880 O O . ALA A 1 112 ? 0.559 -0.026 -10.167 1.00 90.38 112 ALA A O 1
ATOM 881 N N . VAL A 1 113 ? -1.320 1.186 -9.962 1.00 89.69 113 VAL A N 1
ATOM 882 C CA . VAL A 1 113 ? -1.172 1.891 -11.246 1.00 89.69 113 VAL A CA 1
ATOM 883 C C . VAL A 1 113 ? 0.074 2.781 -11.252 1.00 89.69 113 VAL A C 1
ATOM 885 O O . VAL A 1 113 ? 0.840 2.755 -12.215 1.00 89.69 113 VAL A O 1
ATOM 888 N N . ALA A 1 114 ? 0.322 3.533 -10.176 1.00 89.19 114 ALA A N 1
ATOM 889 C CA . ALA A 1 114 ? 1.510 4.375 -10.061 1.00 89.19 114 ALA A CA 1
ATOM 890 C C . ALA A 1 114 ? 2.805 3.544 -10.048 1.00 89.19 114 ALA A C 1
ATOM 892 O O . ALA A 1 114 ? 3.757 3.885 -10.746 1.00 89.19 114 ALA A O 1
ATOM 893 N N . GLY A 1 115 ? 2.833 2.427 -9.316 1.00 85.06 115 GLY A N 1
ATOM 894 C CA . GLY A 1 115 ? 3.986 1.526 -9.247 1.00 85.06 115 GLY A CA 1
ATOM 895 C C . GLY A 1 115 ? 4.296 0.909 -10.607 1.00 85.06 115 GLY A C 1
ATOM 896 O O . GLY A 1 115 ? 5.449 0.858 -11.033 1.00 85.06 115 GLY A O 1
ATOM 897 N N . CYS A 1 116 ? 3.250 0.549 -11.343 1.00 83.19 116 CYS A N 1
ATOM 898 C CA . CYS A 1 116 ? 3.332 0.083 -12.720 1.00 83.19 116 CYS A CA 1
ATOM 899 C C . CYS A 1 116 ? 3.889 1.144 -13.681 1.00 83.19 116 CYS A C 1
ATOM 901 O O . CYS A 1 116 ? 4.789 0.852 -14.468 1.00 83.19 116 CYS A O 1
ATOM 903 N N . ALA A 1 117 ? 3.420 2.391 -13.586 1.00 82.75 117 ALA A N 1
ATOM 904 C CA . ALA A 1 117 ? 3.952 3.495 -14.386 1.00 82.75 117 ALA A CA 1
ATOM 905 C C . ALA A 1 117 ? 5.440 3.760 -14.088 1.00 82.75 117 ALA A C 1
ATOM 907 O O . ALA A 1 117 ? 6.233 3.961 -15.010 1.00 82.75 117 ALA A O 1
ATOM 908 N N . ILE A 1 118 ? 5.834 3.702 -12.810 1.00 82.69 118 ILE A N 1
ATOM 909 C CA . ILE A 1 118 ? 7.232 3.838 -12.381 1.00 82.69 118 ILE A CA 1
ATOM 910 C C . ILE A 1 118 ? 8.081 2.714 -12.974 1.00 82.69 118 ILE A C 1
ATOM 912 O O . ILE A 1 118 ? 9.118 2.996 -13.568 1.00 82.69 118 ILE A O 1
ATOM 916 N N . LEU A 1 119 ? 7.640 1.458 -12.872 1.00 78.25 119 LEU A N 1
ATOM 917 C CA . LEU A 1 119 ? 8.351 0.314 -13.447 1.00 78.25 119 LEU A CA 1
ATOM 918 C C . LEU A 1 119 ? 8.543 0.447 -14.960 1.00 78.25 119 LEU A C 1
ATOM 920 O O . LEU A 1 119 ? 9.654 0.248 -15.450 1.00 78.25 119 LEU A O 1
ATOM 924 N N . ALA A 1 120 ? 7.495 0.831 -15.692 1.00 77.44 120 ALA A N 1
ATOM 925 C CA . ALA A 1 120 ? 7.571 1.036 -17.137 1.00 77.44 120 ALA A CA 1
ATOM 926 C C . ALA A 1 120 ? 8.592 2.129 -17.509 1.00 77.44 120 ALA A C 1
ATOM 928 O O . ALA A 1 120 ? 9.380 1.968 -18.445 1.00 77.44 120 ALA A O 1
ATOM 929 N N . TYR A 1 121 ? 8.629 3.223 -16.743 1.00 76.69 121 TYR A N 1
ATOM 930 C CA . TYR A 1 121 ? 9.597 4.300 -16.939 1.00 76.69 121 TYR A CA 1
ATOM 931 C C . TYR A 1 121 ? 11.034 3.870 -16.598 1.00 76.69 121 TYR A C 1
ATOM 933 O O . TYR A 1 121 ? 11.959 4.128 -17.369 1.00 76.69 121 TYR A O 1
ATOM 941 N N . PHE A 1 122 ? 11.224 3.154 -15.485 1.00 76.25 122 PHE A N 1
ATOM 942 C CA . PHE A 1 122 ? 12.521 2.598 -15.090 1.00 76.25 122 PHE A CA 1
ATOM 943 C C . PHE A 1 122 ? 13.066 1.621 -16.131 1.00 76.25 122 PHE A C 1
ATOM 945 O O . PHE A 1 122 ? 14.237 1.712 -16.497 1.00 76.25 122 PHE A O 1
ATOM 952 N N . TYR A 1 123 ? 12.216 0.729 -16.645 1.00 75.00 123 TYR A N 1
ATOM 953 C CA . TYR A 1 123 ? 12.571 -0.186 -17.726 1.00 75.00 123 TYR A CA 1
ATOM 954 C C . TYR A 1 123 ? 13.093 0.584 -18.947 1.00 75.00 123 TYR A C 1
ATOM 956 O O . TYR A 1 123 ? 14.179 0.289 -19.446 1.00 75.00 123 TYR A O 1
ATOM 964 N N . LYS A 1 124 ? 12.382 1.636 -19.375 1.00 74.19 124 LYS A N 1
ATOM 965 C CA . LYS A 1 124 ? 12.791 2.469 -20.515 1.00 74.19 124 LYS A CA 1
ATOM 966 C C . LYS A 1 124 ? 14.158 3.133 -20.307 1.00 74.19 124 LYS A C 1
ATOM 968 O O . LYS A 1 124 ? 14.948 3.182 -21.244 1.00 74.19 124 LYS A O 1
ATOM 973 N N . ILE A 1 125 ? 14.453 3.624 -19.102 1.00 72.44 125 ILE A N 1
ATOM 974 C CA . ILE A 1 125 ? 15.751 4.243 -18.779 1.00 72.44 125 ILE A CA 1
ATOM 975 C C . ILE A 1 125 ? 16.877 3.205 -18.787 1.00 72.44 125 ILE A C 1
ATOM 977 O O . ILE A 1 125 ? 17.907 3.414 -19.424 1.00 72.44 125 ILE A O 1
ATOM 981 N N . ILE A 1 126 ? 16.689 2.087 -18.082 1.00 69.31 126 ILE A N 1
ATOM 982 C CA . ILE A 1 126 ? 17.728 1.065 -17.894 1.00 69.31 126 ILE A CA 1
ATOM 983 C C . ILE A 1 126 ? 18.119 0.436 -19.233 1.00 69.31 126 ILE A C 1
ATOM 985 O O . ILE A 1 126 ? 19.304 0.347 -19.558 1.00 69.31 126 ILE A O 1
ATOM 989 N N . PHE A 1 127 ? 17.125 0.029 -20.022 1.00 67.12 127 PHE A N 1
ATOM 990 C CA . PHE A 1 127 ? 17.358 -0.619 -21.310 1.00 67.12 127 PHE A CA 1
ATOM 991 C C . PHE A 1 127 ? 17.659 0.379 -22.436 1.00 67.12 127 PHE A C 1
ATOM 993 O O . PHE A 1 127 ? 18.230 -0.016 -23.448 1.00 67.12 127 PHE A O 1
ATOM 1000 N N . GLY A 1 128 ? 17.330 1.665 -22.261 1.00 66.81 128 GLY A N 1
ATOM 1001 C CA . GLY A 1 128 ? 17.622 2.717 -23.237 1.00 66.81 128 GLY A CA 1
ATOM 1002 C C . GLY A 1 128 ? 19.058 3.254 -23.202 1.00 66.81 128 GLY A C 1
ATOM 1003 O O . GLY A 1 128 ? 19.521 3.772 -24.212 1.00 66.81 128 GLY A O 1
ATOM 1004 N N . ILE A 1 129 ? 19.766 3.149 -22.069 1.00 65.62 129 ILE A N 1
ATOM 1005 C CA . ILE A 1 129 ? 21.116 3.722 -21.897 1.00 65.62 129 ILE A CA 1
ATOM 1006 C C . ILE A 1 129 ? 22.202 2.647 -22.068 1.00 65.62 129 ILE A C 1
ATOM 1008 O O . ILE A 1 129 ? 23.108 2.812 -22.881 1.00 65.62 129 ILE A O 1
ATOM 1012 N N . ASN A 1 130 ? 22.125 1.563 -21.285 1.00 69.50 130 ASN A N 1
ATOM 1013 C CA . ASN A 1 130 ? 22.898 0.316 -21.392 1.00 69.50 130 ASN A CA 1
ATOM 1014 C C . ASN A 1 130 ? 22.584 -0.544 -20.156 1.00 69.50 130 ASN A C 1
ATOM 1016 O O . ASN A 1 130 ? 22.623 -0.029 -19.035 1.00 69.50 130 ASN A O 1
ATOM 1020 N N . ILE A 1 131 ? 22.368 -1.853 -20.312 1.00 70.56 131 ILE A N 1
ATOM 1021 C CA . ILE A 1 131 ? 21.958 -2.717 -19.188 1.00 70.56 131 ILE A CA 1
ATOM 1022 C C . ILE A 1 131 ? 22.986 -2.741 -18.043 1.00 70.56 131 ILE A C 1
ATOM 1024 O O . ILE A 1 131 ? 22.616 -2.774 -16.870 1.00 70.56 131 ILE A O 1
ATOM 1028 N N . VAL A 1 132 ? 24.279 -2.634 -18.376 1.00 73.06 132 VAL A N 1
ATOM 1029 C CA . VAL A 1 132 ? 25.387 -2.594 -17.407 1.00 73.06 132 VAL A CA 1
ATOM 1030 C C . VAL A 1 132 ? 25.346 -1.313 -16.569 1.00 73.06 132 VAL A C 1
ATOM 1032 O O . VAL A 1 132 ? 25.484 -1.368 -15.349 1.00 73.06 132 VAL A O 1
ATOM 1035 N N . LEU A 1 133 ? 25.091 -0.162 -17.199 1.00 70.00 133 LEU A N 1
ATOM 1036 C CA . LEU A 1 133 ? 24.983 1.125 -16.505 1.00 70.00 133 LEU A CA 1
ATOM 1037 C C . LEU A 1 133 ? 23.734 1.182 -15.618 1.00 70.00 133 LEU A C 1
ATOM 1039 O O . LEU A 1 133 ? 23.799 1.684 -14.496 1.00 70.00 133 LEU A O 1
ATOM 1043 N N . GLY A 1 134 ? 22.617 0.614 -16.082 1.00 70.62 134 GLY A N 1
ATOM 1044 C CA . GLY A 1 134 ? 21.405 0.501 -15.273 1.00 70.62 134 GLY A CA 1
ATOM 1045 C C .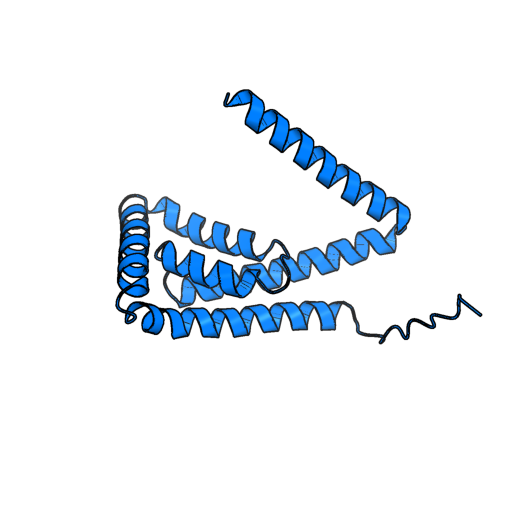 GLY A 1 134 ? 21.599 -0.380 -14.036 1.00 70.62 134 GLY A C 1
ATOM 1046 O O . GLY A 1 134 ? 21.159 -0.009 -12.948 1.00 70.62 134 GLY A O 1
ATOM 1047 N N . LEU A 1 135 ? 22.322 -1.497 -14.163 1.00 74.94 135 LEU A N 1
ATOM 1048 C CA . LEU A 1 135 ? 22.646 -2.367 -13.030 1.00 74.94 135 LEU A CA 1
ATOM 1049 C C . LEU A 1 135 ? 23.524 -1.647 -11.991 1.00 74.94 135 LEU A C 1
ATOM 1051 O O . LEU A 1 135 ? 23.240 -1.712 -10.795 1.00 74.94 135 LEU A O 1
ATOM 1055 N N . ILE A 1 136 ? 24.550 -0.915 -12.443 1.00 81.88 136 ILE A N 1
ATOM 1056 C CA . ILE A 1 136 ? 25.428 -0.116 -11.571 1.00 81.88 136 ILE A CA 1
ATOM 1057 C C . ILE A 1 136 ? 24.616 0.931 -10.799 1.00 81.88 136 ILE A C 1
ATOM 1059 O O . ILE A 1 136 ? 24.804 1.085 -9.592 1.00 81.88 136 ILE A O 1
ATOM 1063 N N . LEU A 1 137 ? 23.673 1.608 -11.463 1.00 78.62 137 LEU A N 1
ATOM 1064 C CA . LEU A 1 137 ? 22.813 2.607 -10.828 1.00 78.62 137 LEU A CA 1
ATOM 1065 C C . LEU A 1 137 ? 21.914 1.990 -9.743 1.00 78.62 137 LEU A C 1
ATOM 1067 O O . LEU A 1 137 ? 21.815 2.536 -8.645 1.00 78.62 137 LEU A O 1
ATOM 1071 N N . VAL A 1 138 ? 21.300 0.832 -10.008 1.00 78.50 138 VAL A N 1
ATOM 1072 C CA . VAL A 1 138 ? 20.470 0.119 -9.018 1.00 78.50 138 VAL A CA 1
ATOM 1073 C C . VAL A 1 138 ? 21.300 -0.281 -7.797 1.00 78.50 138 VAL A C 1
ATOM 1075 O O . VAL A 1 138 ? 20.889 -0.026 -6.663 1.00 78.50 138 VAL A O 1
ATOM 1078 N N . ILE A 1 139 ? 22.491 -0.848 -8.010 1.00 84.00 139 ILE A N 1
ATOM 1079 C CA . ILE A 1 139 ? 23.403 -1.236 -6.924 1.00 84.00 139 ILE A CA 1
ATOM 1080 C C . ILE A 1 139 ? 23.827 -0.007 -6.107 1.00 84.00 139 ILE A C 1
ATOM 1082 O O . ILE A 1 139 ? 23.841 -0.066 -4.875 1.00 84.00 139 ILE A O 1
ATOM 1086 N N . ALA A 1 140 ? 24.120 1.120 -6.761 1.00 85.88 140 ALA A N 1
ATOM 1087 C CA . ALA A 1 140 ? 24.495 2.367 -6.096 1.00 85.88 140 ALA A CA 1
ATOM 1088 C C . ALA A 1 140 ? 23.362 2.925 -5.213 1.00 85.88 140 ALA A C 1
ATOM 1090 O O . ALA A 1 140 ? 23.600 3.320 -4.072 1.00 85.88 140 ALA A O 1
ATOM 1091 N N . VAL A 1 141 ? 22.115 2.902 -5.693 1.00 84.38 141 VAL A N 1
ATOM 1092 C CA . VAL A 1 141 ? 20.948 3.354 -4.914 1.00 84.38 141 VAL A CA 1
ATOM 1093 C C . VAL A 1 141 ? 20.700 2.451 -3.703 1.00 84.38 141 VAL A C 1
ATOM 1095 O O . VAL A 1 141 ? 20.518 2.950 -2.591 1.00 84.38 141 VAL A O 1
ATOM 1098 N N . PHE A 1 142 ? 20.739 1.126 -3.877 1.00 84.38 142 PHE A N 1
ATOM 1099 C CA . PHE A 1 142 ? 20.542 0.180 -2.772 1.00 84.38 142 PHE A CA 1
ATOM 1100 C C . PHE A 1 142 ? 21.646 0.271 -1.715 1.00 84.38 142 PHE A C 1
ATOM 1102 O O . PHE A 1 142 ? 21.356 0.253 -0.517 1.00 84.38 142 PHE A O 1
ATOM 1109 N N . SER A 1 143 ? 22.905 0.407 -2.135 1.00 85.00 143 SER A N 1
ATOM 1110 C CA . SER A 1 143 ? 24.035 0.574 -1.216 1.00 85.00 143 SER A CA 1
ATOM 1111 C C . SER A 1 143 ? 23.966 1.907 -0.466 1.00 85.00 143 SER A C 1
ATOM 1113 O O . SER A 1 143 ? 24.127 1.916 0.754 1.00 85.00 143 SER A O 1
ATOM 1115 N N . ALA A 1 144 ? 23.609 3.011 -1.130 1.00 85.75 144 ALA A N 1
ATOM 1116 C CA . ALA A 1 144 ? 23.363 4.291 -0.466 1.00 85.75 144 ALA A CA 1
ATOM 1117 C C . ALA A 1 144 ? 22.217 4.203 0.562 1.00 85.75 144 ALA A C 1
ATOM 1119 O O . ALA A 1 144 ? 22.357 4.684 1.689 1.00 85.75 144 ALA A O 1
ATOM 1120 N N . PHE A 1 145 ? 21.110 3.535 0.217 1.00 86.75 145 PHE A N 1
ATOM 1121 C CA . PHE A 1 145 ? 19.988 3.314 1.133 1.00 86.75 145 PHE A CA 1
ATOM 1122 C C . PHE A 1 145 ? 20.376 2.440 2.337 1.00 86.75 145 PHE A C 1
ATOM 1124 O O . PHE A 1 145 ? 19.981 2.734 3.470 1.00 86.75 145 PHE A O 1
ATOM 1131 N N . ALA A 1 146 ? 21.179 1.392 2.124 1.00 84.12 146 ALA A N 1
ATOM 1132 C CA . ALA A 1 146 ? 21.691 0.534 3.190 1.00 84.12 146 ALA A CA 1
ATOM 1133 C C . ALA A 1 146 ? 22.613 1.313 4.140 1.00 84.12 146 ALA A C 1
ATOM 1135 O O . ALA A 1 146 ? 22.428 1.259 5.357 1.00 84.12 146 ALA A O 1
ATOM 1136 N N . ILE A 1 147 ? 23.545 2.104 3.595 1.00 88.56 147 ILE A N 1
ATOM 1137 C CA . ILE A 1 147 ? 24.437 2.976 4.372 1.00 88.56 147 ILE A CA 1
ATOM 1138 C C . ILE A 1 147 ? 23.621 3.987 5.183 1.00 88.56 147 ILE A C 1
ATOM 1140 O O . ILE A 1 147 ? 23.852 4.139 6.385 1.00 88.56 147 ILE A O 1
ATOM 1144 N N . TYR A 1 148 ? 22.630 4.637 4.565 1.00 87.44 148 TYR A N 1
ATOM 1145 C CA . TYR A 1 148 ? 21.730 5.564 5.251 1.00 87.44 148 TYR A CA 1
ATOM 1146 C C . TYR A 1 148 ? 20.964 4.876 6.390 1.00 87.44 148 TYR A C 1
ATOM 1148 O O . TYR A 1 148 ? 20.917 5.389 7.508 1.00 87.44 148 TYR A O 1
ATOM 11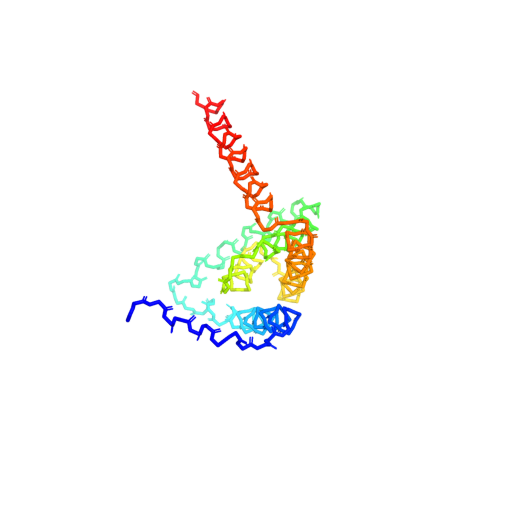56 N N . SER A 1 149 ? 20.420 3.684 6.141 1.00 77.94 149 SER A N 1
ATOM 1157 C CA . SER A 1 149 ? 19.654 2.913 7.127 1.00 77.94 149 SER A CA 1
ATOM 1158 C C . SER A 1 149 ? 20.510 2.461 8.313 1.00 77.94 149 SER A C 1
ATOM 1160 O O . SER A 1 149 ? 20.067 2.539 9.460 1.00 77.94 149 SER A O 1
ATOM 1162 N N . ILE A 1 150 ? 21.753 2.036 8.063 1.00 85.44 150 ILE A N 1
ATOM 116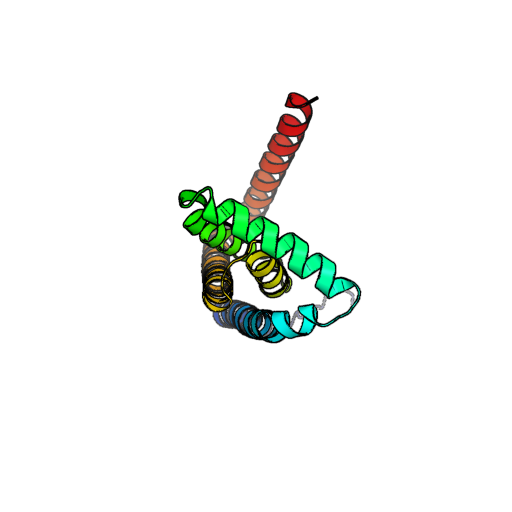3 C CA . ILE A 1 150 ? 22.717 1.658 9.109 1.00 85.44 150 ILE A CA 1
ATOM 1164 C C . ILE A 1 150 ? 23.131 2.887 9.923 1.00 85.44 150 ILE A C 1
ATOM 1166 O O . ILE A 1 150 ? 23.152 2.830 11.154 1.00 85.44 150 ILE A O 1
ATOM 1170 N N . LYS A 1 151 ? 23.417 4.013 9.257 1.00 83.44 151 LYS A N 1
ATOM 1171 C CA . LYS A 1 151 ? 23.781 5.268 9.926 1.00 83.44 151 LYS A CA 1
ATOM 1172 C C . LYS A 1 151 ? 22.637 5.769 10.810 1.00 83.44 151 LYS A C 1
ATOM 1174 O O . LYS A 1 151 ? 22.872 6.106 11.964 1.00 83.44 151 LYS A O 1
ATOM 1179 N N . ARG A 1 152 ? 21.394 5.704 10.321 1.00 78.06 152 ARG A N 1
ATOM 1180 C CA . ARG A 1 152 ? 20.191 6.061 11.087 1.00 78.06 152 ARG A CA 1
ATOM 1181 C C . ARG A 1 152 ? 19.980 5.165 12.314 1.00 78.06 152 ARG A C 1
ATOM 1183 O O . ARG A 1 152 ? 19.567 5.679 13.345 1.00 78.06 152 ARG A O 1
ATOM 1190 N N . ARG A 1 153 ? 20.293 3.862 12.242 1.00 69.31 153 ARG A N 1
ATOM 1191 C CA . ARG A 1 153 ? 20.256 2.968 13.420 1.00 69.31 153 ARG A CA 1
ATOM 1192 C C . ARG A 1 153 ? 21.313 3.332 14.468 1.00 69.31 153 ARG A C 1
ATOM 1194 O O . ARG A 1 153 ? 21.008 3.273 15.650 1.00 69.31 153 ARG A O 1
ATOM 1201 N N . LYS A 1 154 ? 22.521 3.734 14.051 1.00 66.62 154 LYS A N 1
ATOM 1202 C CA . LYS A 1 154 ? 23.608 4.120 14.972 1.00 66.62 154 LYS A CA 1
ATOM 1203 C C . LYS A 1 154 ? 23.384 5.455 15.688 1.00 66.62 154 LYS A C 1
ATOM 1205 O O . LYS A 1 154 ? 23.946 5.642 16.748 1.00 66.62 154 LYS A O 1
ATOM 1210 N N . THR A 1 155 ? 22.598 6.374 15.130 1.00 63.75 155 THR A N 1
ATOM 1211 C CA . THR A 1 155 ? 22.306 7.680 15.761 1.00 63.75 155 THR A CA 1
ATOM 1212 C C . THR A 1 155 ? 21.188 7.612 16.814 1.00 63.75 155 THR A C 1
ATOM 1214 O O . THR A 1 155 ? 20.973 8.577 17.535 1.00 63.75 155 THR A O 1
ATOM 1217 N N . ILE A 1 156 ? 20.452 6.498 16.884 1.00 56.09 156 ILE A N 1
ATOM 1218 C CA . ILE A 1 156 ? 19.347 6.282 17.839 1.00 56.09 156 ILE A CA 1
ATOM 1219 C C . ILE A 1 156 ? 19.792 5.381 19.019 1.00 56.09 156 ILE A C 1
ATOM 1221 O O . ILE A 1 156 ? 19.046 5.218 19.981 1.00 56.09 156 ILE A O 1
ATOM 1225 N N . SER A 1 157 ? 21.006 4.819 18.950 1.00 48.50 157 SER A N 1
ATOM 1226 C CA . SER A 1 157 ? 21.698 4.098 20.031 1.00 48.50 157 SER A CA 1
ATOM 1227 C C . SER A 1 157 ? 22.669 5.020 20.751 1.00 48.50 157 SER A C 1
ATOM 1229 O O . SER A 1 157 ? 22.994 4.664 21.903 1.00 48.50 157 SER A O 1
#